Protein AF-A0A4Q0RXC5-F1 (afdb_monomer)

pLDDT: mean 86.07, std 11.67, range [44.0, 94.81]

Secondary structure (DSSP, 8-state):
-------SSHHHHHHHHHHHHHHHHHHHHHHHHHHHHHHHHHHTTPPPP--GGGEE--TT-SS-EE-HHHHHHHHHHHHHHHHHHHHHHHHHHHHHHHHHHHHHHHHHHT---

Structure (mmCIF, N/CA/C/O backbone):
data_AF-A0A4Q0RXC5-F1
#
_entry.id   AF-A0A4Q0RXC5-F1
#
loop_
_atom_site.group_PDB
_atom_site.id
_atom_site.type_symbol
_atom_site.label_atom_id
_atom_site.label_alt_id
_atom_site.label_comp_id
_atom_site.label_asym_id
_atom_site.label_entity_id
_atom_site.label_seq_id
_atom_site.pdbx_PDB_ins_code
_atom_site.Cartn_x
_atom_site.Cartn_y
_atom_site.Cartn_z
_atom_site.occupancy
_atom_site.B_iso_or_equiv
_atom_site.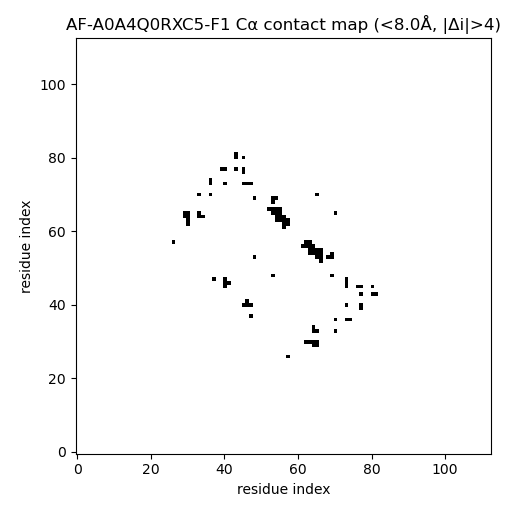auth_seq_id
_atom_site.auth_comp_id
_atom_site.auth_asym_id
_atom_site.auth_atom_id
_atom_site.pdbx_PDB_model_num
ATOM 1 N N . MET A 1 1 ? 36.896 13.696 -55.185 1.00 44.00 1 MET A N 1
ATOM 2 C CA . MET A 1 1 ? 37.020 12.922 -53.934 1.00 44.00 1 MET A CA 1
ATOM 3 C C . MET A 1 1 ? 35.949 13.465 -52.998 1.00 44.00 1 MET A C 1
ATOM 5 O O . M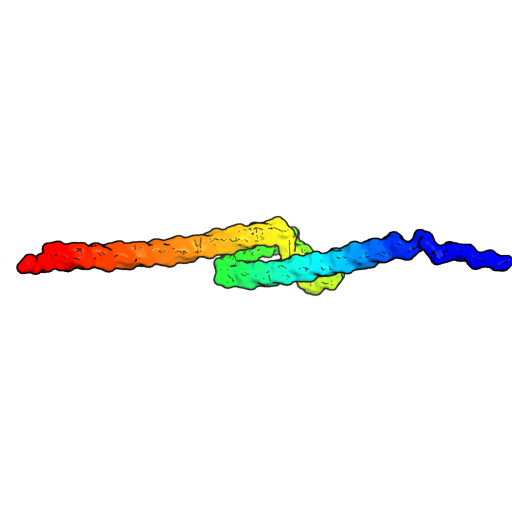ET A 1 1 ? 36.102 14.563 -52.490 1.00 44.00 1 MET A O 1
ATOM 9 N N . SER A 1 2 ? 34.780 12.820 -52.989 1.00 46.94 2 SER A N 1
ATOM 10 C CA . SER A 1 2 ? 33.531 13.335 -52.409 1.00 46.94 2 SER A CA 1
ATOM 11 C C . SER A 1 2 ? 33.327 12.707 -51.032 1.00 46.94 2 SER A C 1
ATOM 13 O O . SER A 1 2 ? 33.225 11.488 -50.931 1.00 46.94 2 SER A O 1
ATOM 15 N N . THR A 1 3 ? 33.316 13.524 -49.980 1.00 57.81 3 THR A N 1
ATOM 16 C CA . THR A 1 3 ? 32.896 13.119 -48.634 1.00 57.81 3 THR A CA 1
ATOM 17 C C . THR A 1 3 ? 31.373 13.158 -48.591 1.00 57.81 3 THR A C 1
ATOM 19 O O . THR A 1 3 ? 30.765 14.195 -48.319 1.00 57.81 3 THR A O 1
ATOM 22 N N . ALA A 1 4 ? 30.764 12.036 -48.958 1.00 50.75 4 ALA A N 1
ATOM 23 C CA . ALA A 1 4 ? 29.334 11.826 -48.849 1.00 50.75 4 ALA A CA 1
ATOM 24 C C . ALA A 1 4 ? 28.936 11.734 -47.366 1.00 50.75 4 ALA A C 1
ATOM 26 O O . ALA A 1 4 ? 29.325 10.803 -46.674 1.00 50.75 4 ALA A O 1
ATOM 27 N N . THR A 1 5 ? 28.185 12.736 -46.907 1.00 58.12 5 THR A N 1
ATOM 28 C CA . THR A 1 5 ? 26.997 12.615 -46.040 1.00 58.12 5 THR A CA 1
ATOM 29 C C . THR A 1 5 ? 26.864 11.337 -45.192 1.00 58.12 5 THR A C 1
ATOM 31 O O . THR A 1 5 ? 26.080 10.448 -45.521 1.00 58.12 5 THR A O 1
ATOM 34 N N . GLU A 1 6 ? 27.531 11.307 -44.040 1.00 54.81 6 GLU A N 1
ATOM 35 C CA . GLU A 1 6 ? 27.087 10.571 -42.849 1.00 54.81 6 GLU A CA 1
ATOM 36 C C . GLU A 1 6 ? 26.214 11.520 -42.016 1.00 54.81 6 GLU A C 1
ATOM 38 O O . GLU A 1 6 ? 26.715 12.350 -41.268 1.00 54.81 6 GLU A O 1
ATOM 43 N N . GLY A 1 7 ? 24.896 11.491 -42.207 1.00 54.16 7 GLY A N 1
ATOM 44 C CA . GLY A 1 7 ? 23.988 12.346 -41.423 1.00 54.16 7 GLY A CA 1
ATOM 45 C C . GLY A 1 7 ? 22.545 11.853 -41.340 1.00 54.16 7 GLY A C 1
ATOM 46 O O . GLY A 1 7 ? 21.685 12.559 -40.830 1.00 54.16 7 GLY A O 1
ATOM 47 N N . GLY A 1 8 ? 22.253 10.656 -41.863 1.00 54.47 8 GLY A N 1
ATOM 48 C CA . GLY A 1 8 ? 20.882 10.148 -42.013 1.00 54.47 8 GLY A CA 1
ATOM 49 C C . GLY A 1 8 ? 20.487 8.991 -41.089 1.00 54.47 8 GLY A C 1
ATOM 50 O O . GLY A 1 8 ? 19.344 8.556 -41.154 1.00 54.47 8 GLY A O 1
ATOM 51 N N . SER A 1 9 ? 21.399 8.474 -40.256 1.00 58.41 9 SER A N 1
ATOM 52 C CA . SER A 1 9 ? 21.199 7.218 -39.501 1.00 58.41 9 SER A CA 1
ATOM 53 C C . SER A 1 9 ? 21.062 7.386 -37.982 1.00 58.41 9 SER A C 1
ATOM 55 O O . SER A 1 9 ? 20.645 6.446 -37.316 1.00 58.41 9 SER A O 1
ATOM 57 N N . GLU A 1 10 ? 21.394 8.545 -37.408 1.00 60.94 10 GLU A N 1
ATOM 58 C CA . GLU A 1 10 ? 21.511 8.679 -35.943 1.00 60.94 10 GLU A CA 1
ATOM 59 C C . GLU A 1 10 ? 20.163 8.890 -35.233 1.00 60.94 10 GLU A C 1
ATOM 61 O O . GLU A 1 10 ? 19.938 8.362 -34.146 1.00 60.94 10 GLU A O 1
ATOM 66 N N . ALA A 1 11 ? 19.224 9.606 -35.858 1.00 63.53 11 ALA A N 1
ATOM 67 C CA . ALA A 1 11 ? 17.912 9.890 -35.271 1.00 63.53 11 ALA A CA 1
ATOM 68 C C . ALA A 1 11 ? 17.101 8.633 -34.860 1.00 63.53 11 ALA A C 1
ATOM 70 O O . ALA A 1 11 ? 16.600 8.608 -33.733 1.00 63.53 11 ALA A O 1
ATOM 71 N N . PRO A 1 12 ? 16.963 7.576 -35.691 1.00 75.19 12 PRO A N 1
ATOM 72 C CA . PRO A 1 12 ? 16.208 6.382 -35.298 1.00 75.19 12 PRO A CA 1
ATOM 73 C C . PRO A 1 12 ? 16.877 5.575 -34.175 1.00 75.19 12 PRO A C 1
ATOM 75 O O . PRO A 1 12 ? 16.177 4.949 -33.378 1.00 75.19 12 PRO A O 1
ATOM 78 N N . ASP A 1 13 ? 18.206 5.601 -34.069 1.00 82.12 13 ASP A N 1
ATOM 79 C CA . ASP A 1 13 ? 18.925 4.873 -33.020 1.00 82.12 13 ASP A CA 1
ATOM 80 C C . ASP A 1 13 ? 18.859 5.590 -31.668 1.00 82.12 13 ASP A C 1
ATOM 82 O O . ASP A 1 13 ? 18.697 4.933 -30.634 1.00 82.12 13 ASP A O 1
ATOM 86 N N . LEU A 1 14 ? 18.879 6.927 -31.669 1.00 82.44 14 LEU A N 1
ATOM 87 C CA . LEU A 1 14 ? 18.660 7.738 -30.468 1.00 82.44 14 LEU A CA 1
ATOM 88 C C . LEU A 1 14 ? 17.249 7.543 -29.898 1.00 82.44 14 LEU A C 1
ATOM 90 O O . LEU A 1 14 ? 17.106 7.363 -28.690 1.00 82.44 14 LEU A O 1
ATOM 94 N N . ILE A 1 15 ? 16.221 7.491 -30.755 1.00 86.38 15 ILE A N 1
ATOM 95 C CA . ILE A 1 15 ? 14.835 7.227 -30.330 1.00 86.38 15 ILE A CA 1
ATOM 96 C C . ILE A 1 15 ? 14.730 5.841 -29.683 1.00 86.38 15 ILE A C 1
ATOM 98 O O . ILE A 1 15 ? 14.240 5.717 -28.565 1.00 86.38 15 ILE A O 1
ATOM 102 N N . ARG A 1 16 ? 15.283 4.798 -30.315 1.00 85.31 16 ARG A N 1
ATOM 103 C CA . ARG A 1 16 ? 15.285 3.432 -29.756 1.00 85.31 16 ARG A CA 1
ATOM 104 C C . ARG A 1 16 ? 16.077 3.310 -28.454 1.00 85.31 16 ARG A C 1
ATOM 106 O O . ARG A 1 16 ? 15.793 2.434 -27.636 1.00 85.31 16 ARG A O 1
ATOM 113 N N . ALA A 1 17 ? 17.137 4.098 -28.283 1.00 84.69 17 ALA A N 1
ATOM 114 C CA . ALA A 1 17 ? 17.891 4.149 -27.033 1.00 84.69 17 ALA A CA 1
ATOM 115 C C . ALA A 1 17 ? 17.072 4.833 -25.928 1.00 84.69 17 ALA A C 1
ATOM 117 O O . ALA A 1 17 ? 17.007 4.318 -24.813 1.00 84.69 17 ALA A O 1
ATOM 118 N N . GLN A 1 18 ? 16.391 5.933 -26.258 1.00 87.69 18 GLN A N 1
ATOM 119 C CA . GLN A 1 18 ? 15.510 6.649 -25.340 1.00 87.69 18 GLN A CA 1
ATOM 120 C C . GLN A 1 18 ? 14.303 5.801 -24.919 1.00 87.69 18 GLN A C 1
ATOM 122 O O . GLN A 1 18 ? 14.016 5.705 -23.731 1.00 87.69 18 GLN A O 1
ATOM 127 N N . GLU A 1 19 ? 13.642 5.123 -25.859 1.00 87.56 19 GLU A N 1
ATOM 128 C CA . GLU A 1 19 ? 12.541 4.195 -25.577 1.00 87.56 19 GLU A CA 1
ATOM 129 C C . GLU A 1 19 ? 12.982 3.070 -24.636 1.00 87.56 19 GLU A C 1
ATOM 131 O O . GLU A 1 19 ? 12.293 2.761 -23.666 1.00 87.56 19 GLU A O 1
ATOM 136 N N . ARG A 1 20 ? 14.164 2.484 -24.872 1.00 85.06 20 ARG A N 1
ATOM 137 C CA . ARG A 1 20 ? 14.721 1.456 -23.981 1.00 85.06 20 ARG A CA 1
ATOM 138 C C . ARG A 1 20 ? 14.996 1.990 -22.578 1.00 85.06 20 ARG A C 1
ATOM 140 O O . ARG A 1 20 ? 14.700 1.290 -21.613 1.00 85.06 20 ARG A O 1
ATOM 147 N N . ALA A 1 21 ? 15.534 3.203 -22.457 1.00 85.56 21 ALA A N 1
ATOM 148 C C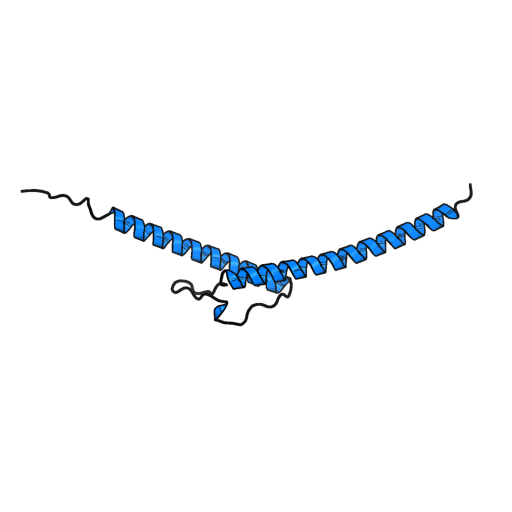A . ALA A 1 21 ? 15.778 3.831 -21.161 1.00 85.56 21 ALA A CA 1
ATOM 149 C C . ALA A 1 21 ? 14.467 4.106 -20.405 1.00 85.56 21 ALA A C 1
ATOM 151 O O . ALA A 1 21 ? 14.367 3.799 -19.219 1.00 85.56 21 ALA A O 1
ATOM 152 N N . LEU A 1 22 ? 13.438 4.607 -21.096 1.00 87.81 22 LEU A N 1
ATOM 153 C CA . LEU A 1 22 ? 12.115 4.829 -20.506 1.00 87.81 22 LEU A CA 1
ATOM 154 C C . LEU A 1 22 ? 11.496 3.521 -20.007 1.00 87.81 22 LEU A C 1
ATOM 156 O O . LEU A 1 22 ? 11.078 3.453 -18.856 1.00 87.81 22 LEU A O 1
ATOM 160 N N . MET A 1 23 ? 11.535 2.462 -20.820 1.00 84.69 23 MET A N 1
ATOM 161 C CA . MET A 1 23 ? 11.045 1.145 -20.407 1.00 84.69 23 MET A CA 1
ATOM 162 C C . MET A 1 23 ? 11.800 0.598 -19.188 1.00 84.69 23 MET A C 1
ATOM 164 O O . MET A 1 23 ? 11.199 -0.044 -18.330 1.00 84.69 23 MET A O 1
ATOM 168 N N . MET A 1 24 ? 13.114 0.821 -19.086 1.00 83.88 24 MET A N 1
ATOM 169 C CA . MET A 1 24 ? 13.878 0.416 -17.899 1.00 83.88 24 MET A CA 1
ATOM 170 C C . MET A 1 24 ? 13.396 1.156 -16.648 1.00 83.88 24 MET A C 1
ATOM 172 O O . MET A 1 24 ? 13.115 0.511 -15.641 1.00 83.88 24 MET A O 1
ATOM 176 N N . HIS A 1 25 ? 13.218 2.474 -16.728 1.00 87.69 25 HIS A N 1
ATOM 177 C CA . HIS A 1 25 ? 12.739 3.269 -15.597 1.00 87.69 25 HIS A CA 1
ATOM 178 C C . HIS A 1 25 ? 11.306 2.929 -15.185 1.00 87.69 25 HIS A C 1
ATOM 180 O O . HIS A 1 25 ? 11.011 2.862 -13.994 1.00 87.69 25 HIS A O 1
ATOM 186 N N . GLU A 1 26 ? 10.414 2.677 -16.141 1.00 85.88 26 GLU A N 1
ATOM 187 C CA . GLU A 1 26 ? 9.047 2.239 -15.842 1.00 85.88 26 GLU A CA 1
ATOM 188 C C . GLU A 1 26 ? 9.044 0.908 -15.081 1.00 85.88 26 GLU A C 1
ATOM 190 O O . GLU A 1 26 ? 8.383 0.792 -14.048 1.00 85.88 26 GLU A O 1
ATOM 195 N N . ASN A 1 27 ? 9.865 -0.057 -15.512 1.00 84.75 27 ASN A N 1
ATOM 196 C CA . ASN A 1 27 ? 10.017 -1.334 -14.813 1.00 84.75 27 ASN A CA 1
ATOM 197 C C . ASN A 1 27 ? 10.557 -1.161 -13.383 1.00 84.75 27 ASN A C 1
ATOM 199 O O . ASN A 1 27 ? 10.068 -1.812 -12.462 1.00 84.75 27 ASN A O 1
ATOM 203 N N . GLU A 1 28 ? 11.544 -0.285 -13.177 1.00 87.12 28 GLU A N 1
ATOM 204 C CA . GLU A 1 28 ? 12.085 0.010 -11.842 1.00 87.12 28 GLU A CA 1
ATOM 205 C C . GLU A 1 28 ? 11.021 0.624 -10.921 1.00 87.12 28 GLU A C 1
ATOM 207 O O . GLU A 1 28 ? 10.892 0.235 -9.757 1.00 87.12 28 GLU A O 1
ATOM 212 N N . ILE A 1 29 ? 10.223 1.557 -11.447 1.00 90.50 29 ILE A N 1
ATOM 213 C CA . ILE A 1 29 ? 9.133 2.198 -10.706 1.00 90.50 29 ILE A CA 1
ATOM 214 C C . ILE A 1 29 ? 8.071 1.169 -10.311 1.00 90.50 29 ILE A C 1
ATOM 216 O O . ILE A 1 29 ? 7.608 1.169 -9.166 1.00 90.50 29 ILE A O 1
ATOM 220 N N . ASP A 1 30 ? 7.675 0.291 -11.227 1.00 88.31 30 ASP A N 1
ATOM 221 C CA . ASP A 1 30 ? 6.641 -0.709 -10.960 1.00 88.31 30 ASP A CA 1
ATOM 222 C C . ASP A 1 30 ? 7.124 -1.810 -10.016 1.00 88.31 30 ASP A C 1
ATOM 224 O O . ASP A 1 30 ? 6.365 -2.264 -9.149 1.00 88.31 30 ASP A O 1
ATOM 228 N N . GLN A 1 31 ? 8.409 -2.155 -10.082 1.00 89.94 31 GLN A N 1
ATOM 229 C CA . GLN A 1 31 ? 9.050 -3.004 -9.090 1.00 89.94 31 GLN A CA 1
ATOM 230 C C . GLN A 1 31 ? 9.001 -2.365 -7.699 1.00 89.94 31 GLN A C 1
ATOM 232 O O . GLN A 1 31 ? 8.499 -2.986 -6.762 1.00 89.94 31 GLN A O 1
ATOM 237 N N . PHE A 1 32 ? 9.433 -1.109 -7.563 1.00 92.12 32 PHE A N 1
ATOM 238 C CA . PHE A 1 32 ? 9.400 -0.399 -6.283 1.00 92.12 32 PHE A CA 1
ATOM 239 C C . PHE A 1 32 ? 7.976 -0.292 -5.715 1.00 92.12 32 PHE A C 1
ATOM 241 O O . PHE A 1 32 ? 7.738 -0.540 -4.532 1.00 92.12 32 PHE A O 1
ATOM 248 N N . ARG A 1 33 ? 6.994 0.024 -6.567 1.00 91.75 33 ARG A N 1
ATOM 249 C CA . ARG A 1 33 ? 5.576 0.075 -6.178 1.00 91.75 33 ARG A CA 1
ATOM 250 C C . ARG A 1 33 ? 5.064 -1.273 -5.689 1.00 91.75 33 ARG A C 1
ATOM 252 O O . ARG A 1 33 ? 4.280 -1.308 -4.743 1.00 91.75 33 ARG A O 1
ATOM 259 N N . SER A 1 34 ? 5.473 -2.354 -6.339 1.00 92.94 34 SER A N 1
ATOM 260 C CA . SER A 1 34 ? 5.054 -3.705 -5.975 1.00 92.94 34 SER A CA 1
ATOM 261 C C . SER A 1 34 ? 5.664 -4.141 -4.650 1.00 92.94 34 SER A C 1
ATOM 263 O O . SER A 1 34 ? 4.940 -4.653 -3.803 1.00 92.94 34 SER A O 1
ATOM 265 N N . GLU A 1 35 ? 6.951 -3.865 -4.421 1.00 93.19 35 GLU A N 1
ATOM 266 C CA . GLU A 1 35 ? 7.613 -4.123 -3.136 1.00 93.19 35 GLU A CA 1
ATOM 267 C C . GLU A 1 35 ? 6.910 -3.386 -1.988 1.00 93.19 35 GLU A C 1
ATOM 269 O O . GLU A 1 35 ? 6.570 -3.993 -0.971 1.00 93.19 35 GLU A O 1
ATOM 274 N N . TRP A 1 36 ? 6.602 -2.101 -2.185 1.00 94.06 36 TRP A N 1
ATOM 275 C CA . TRP A 1 36 ? 5.860 -1.320 -1.197 1.00 94.06 36 TRP A CA 1
ATOM 276 C C . TRP A 1 36 ? 4.459 -1.892 -0.936 1.00 94.06 36 TRP A C 1
ATOM 278 O O . TRP A 1 36 ? 4.035 -1.986 0.214 1.00 94.06 36 TRP A O 1
ATOM 288 N N . LEU A 1 37 ? 3.734 -2.311 -1.980 1.00 93.38 37 LEU A N 1
ATOM 289 C CA . LEU A 1 37 ? 2.407 -2.915 -1.822 1.00 93.38 37 LEU A CA 1
ATOM 290 C C . LEU A 1 37 ? 2.446 -4.243 -1.074 1.00 93.38 37 LEU A C 1
ATOM 292 O O . LEU A 1 37 ? 1.564 -4.491 -0.260 1.00 93.38 37 LEU A O 1
ATOM 296 N N . VAL A 1 38 ? 3.457 -5.070 -1.324 1.00 94.06 38 VAL A N 1
ATOM 297 C CA . VAL A 1 38 ? 3.666 -6.328 -0.600 1.00 94.06 38 VAL A CA 1
ATOM 298 C C . VAL A 1 38 ? 3.907 -6.060 0.884 1.00 94.06 38 VAL A C 1
ATOM 300 O O . VAL A 1 38 ? 3.302 -6.717 1.731 1.00 94.06 38 VAL A O 1
ATOM 303 N N . GLU A 1 39 ? 4.717 -5.053 1.215 1.00 94.81 39 GLU A N 1
ATOM 304 C CA . GLU A 1 39 ? 4.939 -4.651 2.606 1.00 94.81 39 GLU A CA 1
ATOM 305 C C . GLU A 1 39 ? 3.645 -4.152 3.271 1.00 94.81 39 GLU A C 1
ATOM 307 O O . GLU A 1 39 ? 3.335 -4.528 4.404 1.00 94.81 39 GLU A O 1
ATOM 312 N N . GLN A 1 40 ? 2.857 -3.329 2.570 1.00 93.38 40 GLN A N 1
ATOM 313 C CA . GLN A 1 40 ? 1.569 -2.859 3.085 1.00 93.38 40 GLN A CA 1
ATOM 314 C C . GLN A 1 40 ? 0.569 -4.004 3.255 1.00 93.38 40 GLN A C 1
ATOM 316 O O . GLN A 1 40 ? -0.113 -4.062 4.274 1.00 93.38 40 GLN A O 1
ATOM 321 N N . ALA A 1 41 ? 0.500 -4.932 2.301 1.00 93.19 41 ALA A N 1
ATOM 322 C CA . ALA A 1 41 ? -0.369 -6.095 2.401 1.00 93.19 41 ALA A CA 1
ATOM 323 C C . ALA A 1 41 ? -0.008 -6.940 3.628 1.00 93.19 41 ALA A C 1
ATOM 325 O O . ALA A 1 41 ? -0.892 -7.313 4.390 1.00 93.19 41 ALA A O 1
ATOM 326 N N . TYR A 1 42 ? 1.287 -7.143 3.893 1.00 93.25 42 TYR A N 1
ATOM 327 C CA . TYR A 1 42 ? 1.740 -7.821 5.107 1.00 93.25 42 TYR A CA 1
ATOM 328 C C . TYR A 1 42 ? 1.331 -7.070 6.383 1.00 93.25 42 TYR A C 1
ATOM 330 O O . TYR A 1 42 ? 0.842 -7.680 7.331 1.00 93.25 42 TYR A O 1
ATOM 338 N N . ARG A 1 43 ? 1.484 -5.739 6.400 1.00 93.19 43 ARG A N 1
ATOM 339 C CA . ARG A 1 43 ? 1.127 -4.883 7.542 1.00 93.19 43 ARG A CA 1
ATOM 340 C C . ARG A 1 43 ? -0.364 -4.918 7.878 1.00 93.19 43 ARG A C 1
ATOM 342 O O . ARG A 1 43 ? -0.708 -4.896 9.052 1.00 93.19 43 ARG A O 1
ATOM 349 N N . TYR A 1 44 ? -1.217 -4.951 6.859 1.00 91.50 44 TYR A N 1
ATOM 350 C CA . TYR A 1 44 ? -2.675 -4.992 7.002 1.00 91.50 44 TYR A CA 1
ATOM 351 C C . TYR A 1 44 ? -3.247 -6.412 6.892 1.00 91.50 44 TYR A C 1
ATOM 353 O O . TYR A 1 44 ? -4.453 -6.569 6.759 1.00 91.50 44 TYR A O 1
ATOM 361 N N . HIS A 1 45 ? -2.398 -7.447 6.930 1.00 91.56 45 HIS A N 1
ATOM 362 C CA . HIS A 1 45 ? -2.790 -8.858 6.807 1.00 91.56 45 HIS A CA 1
ATOM 363 C C . HIS A 1 45 ? -3.659 -9.184 5.574 1.00 91.56 45 HIS A C 1
ATOM 365 O O . HIS A 1 45 ? -4.425 -10.147 5.574 1.00 91.56 45 HIS A O 1
ATOM 371 N N . VAL A 1 46 ? -3.504 -8.410 4.499 1.00 93.25 46 VAL A N 1
ATOM 372 C CA . VAL A 1 46 ? -4.209 -8.606 3.231 1.00 93.25 46 VAL A CA 1
ATOM 373 C C . VAL A 1 46 ? -3.573 -9.771 2.470 1.00 93.25 46 VAL A C 1
ATOM 375 O O . VAL A 1 46 ? -2.345 -9.815 2.334 1.00 93.25 46 VAL A O 1
ATOM 378 N N . PRO A 1 47 ? -4.371 -10.712 1.933 1.00 92.06 47 PRO A N 1
ATOM 379 C CA . PRO A 1 47 ? -3.842 -11.826 1.162 1.00 92.06 47 PRO A CA 1
ATOM 380 C C . PRO A 1 47 ? -3.186 -11.340 -0.134 1.00 92.06 47 PRO A C 1
ATOM 382 O O . PRO A 1 47 ? -3.764 -10.576 -0.908 1.00 92.06 47 PRO A O 1
ATOM 385 N N . LEU A 1 48 ? -1.974 -11.829 -0.391 1.00 92.62 48 LEU A N 1
ATOM 386 C CA . LEU A 1 48 ? -1.289 -11.609 -1.659 1.00 92.62 48 LEU A CA 1
ATOM 387 C C . LEU A 1 48 ? -1.748 -12.630 -2.706 1.00 92.62 48 LEU A C 1
ATOM 389 O O . LEU A 1 48 ? -2.044 -13.776 -2.359 1.00 92.62 48 LEU A O 1
ATOM 393 N N . PRO A 1 49 ? -1.788 -12.244 -3.991 1.00 91.75 49 PRO A N 1
ATOM 394 C CA . PRO A 1 49 ? -2.127 -13.171 -5.057 1.00 91.75 49 PRO A CA 1
ATOM 395 C C . PRO A 1 49 ? -1.044 -14.249 -5.194 1.00 91.75 49 PRO A C 1
ATOM 397 O O . PRO A 1 49 ? 0.140 -13.943 -5.345 1.00 91.75 49 PRO A O 1
ATOM 400 N N . THR A 1 50 ? -1.460 -15.515 -5.160 1.00 90.31 50 THR A N 1
ATOM 401 C CA . THR A 1 50 ? -0.585 -16.684 -5.361 1.00 90.31 50 THR A CA 1
ATOM 402 C C . THR A 1 50 ? -0.450 -17.083 -6.827 1.00 90.31 50 THR A C 1
ATOM 404 O O . THR A 1 50 ? 0.439 -17.858 -7.166 1.00 90.31 50 THR A O 1
ATOM 407 N N . ASP A 1 51 ? -1.334 -16.578 -7.687 1.00 92.00 51 ASP A N 1
ATOM 408 C CA . ASP A 1 51 ? -1.361 -16.918 -9.106 1.00 92.00 51 ASP A CA 1
ATOM 409 C C . ASP A 1 51 ? -0.152 -16.321 -9.825 1.00 92.00 51 ASP A C 1
ATOM 411 O O . ASP A 1 51 ? 0.062 -15.110 -9.779 1.00 92.00 51 ASP A O 1
ATOM 415 N N . GLU A 1 52 ? 0.605 -17.143 -10.554 1.00 87.56 52 GLU A N 1
ATOM 416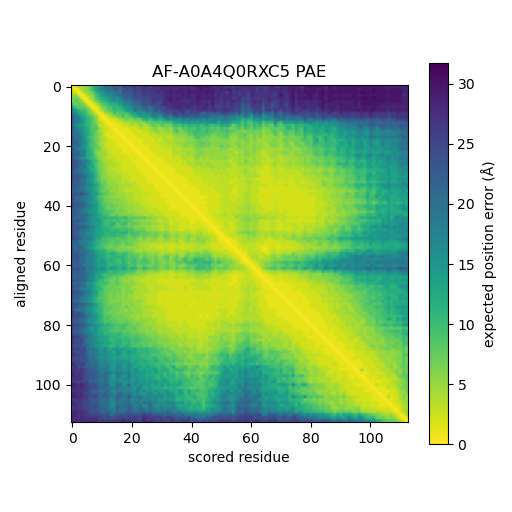 C CA . GLU A 1 52 ? 1.771 -16.677 -11.319 1.00 87.56 52 GLU A CA 1
ATOM 417 C C . GLU A 1 52 ? 1.401 -15.597 -12.346 1.00 87.56 52 GLU A C 1
ATOM 419 O O . GLU A 1 52 ? 2.184 -14.684 -12.585 1.00 87.56 52 GLU A O 1
ATOM 424 N N . SER A 1 53 ? 0.179 -15.628 -12.890 1.00 91.38 53 SER A N 1
ATOM 425 C CA . SER A 1 53 ? -0.324 -14.614 -13.827 1.00 91.38 53 SER A CA 1
ATOM 426 C C . SER A 1 53 ? -0.494 -13.226 -13.206 1.00 91.38 53 SER A C 1
ATOM 428 O O . SER A 1 53 ? -0.605 -12.243 -13.933 1.00 91.38 53 SER A O 1
ATOM 430 N N . ALA A 1 54 ? -0.535 -13.122 -11.875 1.00 91.25 54 ALA A N 1
ATOM 431 C CA . ALA A 1 54 ? -0.599 -11.847 -11.172 1.00 91.25 54 ALA A CA 1
ATOM 432 C C . ALA A 1 54 ? 0.772 -11.159 -11.073 1.00 91.25 54 ALA A C 1
ATOM 434 O O . ALA A 1 54 ? 0.828 -9.980 -10.709 1.00 91.25 54 ALA A O 1
ATOM 435 N N . TRP A 1 55 ? 1.849 -11.868 -11.422 1.00 93.06 55 TRP A N 1
ATOM 436 C CA . TRP A 1 55 ? 3.230 -11.429 -11.301 1.00 93.06 55 TRP A CA 1
ATOM 437 C C . TRP A 1 55 ? 3.900 -11.338 -12.674 1.00 93.06 55 TRP A C 1
ATOM 439 O O . TRP A 1 55 ? 3.823 -12.239 -13.504 1.00 93.06 55 TRP A O 1
ATOM 449 N N . ILE A 1 56 ? 4.598 -10.236 -12.909 1.00 91.00 56 ILE A N 1
ATOM 450 C CA . ILE A 1 56 ? 5.429 -10.015 -14.085 1.00 91.00 56 ILE A CA 1
ATOM 451 C C . ILE A 1 56 ? 6.867 -10.313 -13.686 1.00 91.00 56 ILE A C 1
ATOM 453 O O . ILE A 1 56 ? 7.387 -9.728 -12.735 1.00 91.00 56 ILE A O 1
ATOM 457 N N . ASN A 1 57 ? 7.511 -11.216 -14.425 1.00 87.50 57 ASN A N 1
ATOM 458 C CA . ASN A 1 57 ? 8.926 -11.522 -14.261 1.00 87.50 57 ASN A CA 1
ATOM 459 C C . ASN A 1 57 ? 9.725 -10.887 -15.417 1.00 87.50 57 ASN A C 1
ATOM 461 O O . ASN A 1 57 ? 9.802 -11.463 -16.509 1.00 87.50 57 ASN A O 1
ATOM 465 N N . PRO A 1 58 ? 10.239 -9.659 -15.242 1.00 80.56 58 PRO A N 1
ATOM 466 C CA . PRO A 1 58 ? 10.955 -8.948 -16.295 1.00 80.56 58 PRO A CA 1
ATOM 467 C C . PRO A 1 58 ? 12.263 -9.656 -16.660 1.00 80.56 58 PRO A C 1
ATOM 469 O O . PRO A 1 58 ? 13.042 -10.050 -15.802 1.00 80.56 58 PRO A O 1
ATOM 472 N N . ARG A 1 59 ? 12.580 -9.720 -17.959 1.00 77.75 59 ARG A N 1
ATOM 473 C CA . ARG A 1 59 ? 13.805 -10.371 -18.467 1.00 77.75 59 ARG A CA 1
ATOM 474 C C . ARG A 1 59 ? 15.108 -9.819 -17.866 1.00 77.75 59 ARG A C 1
ATOM 476 O O . ARG A 1 59 ? 16.112 -10.524 -17.850 1.00 77.75 59 ARG A O 1
ATOM 483 N N . TYR A 1 60 ? 15.102 -8.560 -17.429 1.00 72.62 60 TYR A N 1
ATOM 484 C CA . TYR A 1 60 ? 16.286 -7.831 -16.964 1.00 72.62 60 TYR A CA 1
ATOM 485 C C . TYR A 1 60 ? 16.255 -7.464 -15.476 1.00 72.62 60 TYR A C 1
ATOM 487 O O . TYR A 1 60 ? 17.181 -6.807 -15.012 1.00 72.62 60 TYR A O 1
ATOM 495 N N . SER A 1 61 ? 15.230 -7.873 -14.723 1.00 75.56 61 SER A N 1
ATOM 496 C CA . SER A 1 61 ? 15.213 -7.693 -13.268 1.00 75.56 61 SER A CA 1
ATOM 497 C C . SER A 1 61 ? 15.068 -9.043 -12.576 1.00 75.56 61 SER A C 1
ATOM 499 O O . SER A 1 61 ? 14.457 -9.976 -13.084 1.00 75.56 61 SER A O 1
ATOM 501 N N . THR A 1 62 ? 15.725 -9.170 -11.428 1.00 77.12 62 THR A N 1
ATOM 502 C CA . THR A 1 62 ? 15.761 -10.398 -10.629 1.00 77.12 62 THR A CA 1
ATOM 503 C C . THR A 1 62 ? 14.529 -10.568 -9.750 1.00 77.12 62 THR A C 1
ATOM 505 O O . THR A 1 62 ? 14.361 -11.628 -9.147 1.00 77.12 62 THR A O 1
ATOM 508 N N . LYS A 1 63 ? 13.676 -9.542 -9.649 1.00 84.19 63 LYS A N 1
ATOM 509 C CA . LYS A 1 63 ? 12.483 -9.563 -8.806 1.00 84.19 63 LYS A CA 1
ATOM 510 C C . LYS A 1 63 ? 11.226 -9.456 -9.656 1.00 84.19 63 LYS A C 1
ATOM 512 O O . LYS A 1 63 ? 11.096 -8.559 -10.488 1.00 84.19 63 LYS A O 1
ATOM 517 N N . ALA A 1 64 ? 10.287 -10.357 -9.390 1.00 87.88 64 ALA A N 1
ATOM 518 C CA . ALA A 1 64 ? 8.948 -10.262 -9.941 1.00 87.88 64 ALA A CA 1
ATOM 519 C C . ALA A 1 64 ? 8.194 -9.089 -9.297 1.00 87.88 64 ALA A C 1
ATOM 521 O O . ALA A 1 64 ? 8.356 -8.811 -8.107 1.00 87.88 64 ALA A O 1
ATOM 522 N N . TYR A 1 65 ? 7.359 -8.418 -10.081 1.00 91.69 65 TYR A N 1
ATOM 523 C CA . TYR A 1 65 ? 6.513 -7.319 -9.626 1.00 91.69 65 TYR A CA 1
ATOM 524 C C . TYR A 1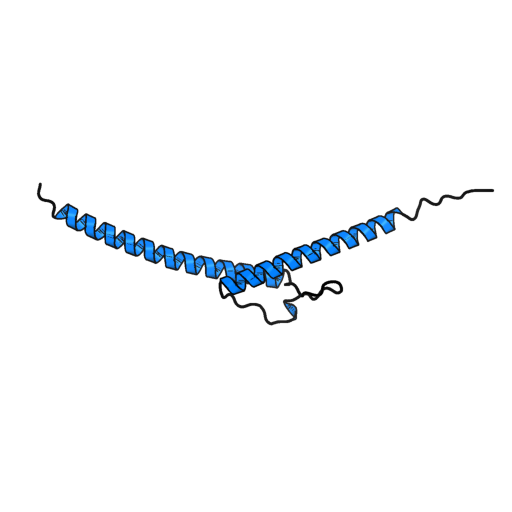 65 ? 5.055 -7.576 -10.010 1.00 91.69 65 TYR A C 1
ATOM 526 O O . TYR A 1 65 ? 4.771 -8.416 -10.858 1.00 91.69 65 TYR A O 1
ATOM 534 N N . LEU A 1 66 ? 4.105 -6.918 -9.350 1.00 92.19 66 LEU A N 1
ATOM 535 C CA . LEU A 1 66 ? 2.683 -7.163 -9.577 1.00 92.19 66 LEU A CA 1
ATOM 536 C C . LEU A 1 66 ? 2.248 -6.593 -10.928 1.00 92.19 66 LEU A C 1
ATOM 538 O O . LEU A 1 66 ? 2.623 -5.481 -11.299 1.00 92.19 66 LEU A O 1
ATOM 542 N N . THR A 1 67 ? 1.381 -7.322 -11.628 1.00 93.62 67 THR A N 1
ATOM 543 C CA . THR A 1 67 ? 0.645 -6.760 -12.766 1.00 93.62 67 THR A CA 1
ATOM 544 C C . THR A 1 67 ? -0.185 -5.548 -12.318 1.00 93.62 67 THR A C 1
ATOM 546 O O . THR A 1 67 ? -0.620 -5.489 -11.161 1.00 93.62 67 THR A O 1
ATOM 549 N N . PRO A 1 68 ? -0.480 -4.588 -13.213 1.00 90.56 68 PRO A N 1
ATOM 550 C CA . PRO A 1 68 ? -1.315 -3.433 -12.876 1.00 90.56 68 PRO A CA 1
ATOM 551 C C . PRO A 1 68 ? -2.688 -3.816 -12.299 1.00 90.56 68 PRO A C 1
ATOM 553 O O . PRO A 1 68 ? -3.186 -3.165 -11.375 1.00 90.56 68 PRO A O 1
ATOM 556 N N . GLU A 1 69 ? -3.283 -4.898 -12.804 1.00 92.50 69 GLU A N 1
ATOM 557 C CA . GLU A 1 69 ? -4.564 -5.426 -12.327 1.00 92.50 69 GLU A CA 1
ATOM 558 C C . GLU A 1 69 ? -4.446 -5.987 -10.906 1.00 92.50 69 GLU A C 1
ATOM 560 O O . GLU A 1 69 ? -5.202 -5.590 -10.014 1.00 92.50 69 GLU A O 1
ATOM 565 N N . ALA A 1 70 ? -3.445 -6.839 -10.656 1.00 93.25 70 ALA A N 1
ATOM 566 C CA . ALA A 1 70 ? -3.201 -7.403 -9.333 1.00 93.25 70 ALA A CA 1
ATOM 567 C C . ALA A 1 70 ? -2.841 -6.320 -8.306 1.00 93.25 70 ALA A C 1
ATOM 569 O O . ALA A 1 70 ? -3.363 -6.321 -7.193 1.00 93.25 70 ALA A O 1
ATOM 570 N N . ALA A 1 71 ? -2.015 -5.344 -8.689 1.00 93.25 71 ALA A N 1
ATOM 571 C CA . ALA A 1 71 ? -1.668 -4.207 -7.845 1.00 93.25 71 ALA A CA 1
ATOM 572 C C . ALA A 1 71 ? -2.902 -3.366 -7.478 1.00 93.25 71 ALA A C 1
ATOM 574 O O . ALA A 1 71 ? -3.019 -2.893 -6.346 1.00 93.25 71 ALA A O 1
ATOM 575 N N . THR A 1 72 ? -3.838 -3.184 -8.414 1.00 94.12 72 THR A N 1
ATOM 576 C CA . THR A 1 72 ? -5.093 -2.461 -8.162 1.00 94.12 72 THR A CA 1
ATOM 577 C C . THR A 1 72 ? -5.970 -3.208 -7.163 1.00 94.12 72 THR A C 1
ATOM 579 O O . THR A 1 72 ? -6.483 -2.586 -6.233 1.00 94.12 72 THR A O 1
ATOM 582 N N . LYS A 1 73 ? -6.075 -4.533 -7.302 1.00 93.69 73 LYS A N 1
ATOM 583 C CA . LYS A 1 73 ? -6.808 -5.386 -6.363 1.00 93.69 73 LYS A CA 1
ATOM 584 C C . LYS A 1 73 ? -6.197 -5.358 -4.958 1.00 93.69 73 LYS A C 1
ATOM 586 O O . LYS A 1 73 ? -6.886 -5.066 -3.991 1.00 93.69 73 LYS A O 1
ATOM 591 N N . VAL A 1 74 ? -4.881 -5.533 -4.835 1.00 93.94 74 VAL A N 1
ATOM 592 C CA . VAL A 1 74 ? -4.206 -5.467 -3.525 1.00 93.94 74 VAL A CA 1
ATOM 593 C C . VAL A 1 74 ? -4.418 -4.095 -2.871 1.00 93.94 74 VAL A C 1
ATOM 595 O O . VAL A 1 74 ? -4.689 -4.005 -1.677 1.00 93.94 74 VAL A O 1
ATOM 598 N N . ARG A 1 75 ? -4.380 -3.004 -3.649 1.00 93.56 75 ARG A N 1
ATOM 599 C CA . ARG A 1 75 ? -4.703 -1.659 -3.141 1.00 93.56 75 ARG A CA 1
ATOM 600 C C . ARG A 1 75 ? -6.147 -1.522 -2.668 1.00 93.56 75 ARG A C 1
ATOM 602 O O . ARG A 1 75 ? -6.367 -0.825 -1.677 1.00 93.56 75 ARG A O 1
ATOM 609 N N . SER A 1 76 ? -7.124 -2.094 -3.377 1.00 94.44 76 SER A N 1
ATOM 610 C CA . SER A 1 76 ? -8.519 -2.037 -2.923 1.00 94.44 76 SER A CA 1
ATOM 611 C C . SER A 1 76 ? -8.698 -2.790 -1.615 1.00 94.44 76 SER A C 1
ATOM 613 O O . SER A 1 76 ? -9.348 -2.270 -0.711 1.00 94.44 76 SER A O 1
ATOM 615 N N . ASP A 1 77 ? -8.053 -3.945 -1.493 1.00 92.38 77 ASP A N 1
ATOM 616 C CA . ASP A 1 77 ? -8.168 -4.807 -0.323 1.00 92.38 77 ASP A CA 1
ATOM 617 C C . ASP A 1 77 ? -7.500 -4.152 0.901 1.00 92.38 77 ASP A C 1
ATOM 619 O O . ASP A 1 77 ? -8.114 -4.055 1.961 1.00 92.38 77 ASP A O 1
ATOM 623 N N . ILE A 1 78 ? -6.319 -3.536 0.735 1.00 93.94 78 ILE A N 1
ATOM 624 C CA . ILE A 1 78 ? -5.671 -2.718 1.782 1.00 93.94 78 ILE A CA 1
ATOM 625 C C . ILE A 1 78 ? -6.577 -1.575 2.253 1.00 93.94 78 ILE A C 1
ATOM 627 O O . ILE A 1 78 ? -6.676 -1.311 3.451 1.00 93.94 78 ILE A O 1
ATOM 631 N N . ARG A 1 79 ? -7.250 -0.876 1.332 1.00 93.56 79 ARG A N 1
ATOM 632 C CA . ARG A 1 79 ? -8.167 0.216 1.703 1.00 93.56 79 ARG A CA 1
ATOM 633 C C . ARG A 1 79 ? -9.397 -0.290 2.451 1.00 93.56 79 ARG A C 1
ATOM 635 O O . ARG A 1 79 ? -9.906 0.433 3.306 1.00 93.56 79 ARG A O 1
ATOM 642 N N . ALA A 1 80 ? -9.884 -1.484 2.121 1.00 93.25 80 ALA A N 1
ATOM 643 C CA . ALA A 1 80 ? -11.006 -2.096 2.817 1.00 93.25 80 ALA A CA 1
ATOM 644 C C . ALA A 1 80 ? -10.637 -2.419 4.273 1.00 93.25 80 ALA A C 1
ATOM 646 O O . ALA A 1 80 ? -11.363 -2.003 5.174 1.00 93.25 80 ALA A O 1
ATOM 647 N N . GLU A 1 81 ? -9.479 -3.044 4.503 1.00 91.62 81 GLU A N 1
ATOM 648 C CA . GLU A 1 81 ? -8.999 -3.359 5.858 1.00 91.62 81 GLU A CA 1
ATOM 649 C C . GLU A 1 81 ? -8.719 -2.096 6.682 1.00 91.62 81 GLU A C 1
ATOM 651 O O . GLU A 1 81 ? -9.201 -1.960 7.804 1.00 91.62 81 GLU A O 1
ATOM 656 N N . GLN A 1 82 ? -8.054 -1.091 6.098 1.00 91.88 82 GLN A N 1
ATOM 657 C CA . GLN A 1 82 ? -7.839 0.202 6.767 1.00 91.88 82 GLN A CA 1
ATOM 658 C C . GLN A 1 82 ? -9.148 0.858 7.214 1.00 91.88 82 GLN A C 1
ATOM 660 O O . GLN A 1 82 ? -9.220 1.473 8.281 1.00 91.88 82 GLN A O 1
ATOM 665 N N . LYS A 1 83 ? -10.186 0.760 6.380 1.00 92.69 83 LYS A N 1
ATOM 666 C CA . LYS A 1 83 ? -11.50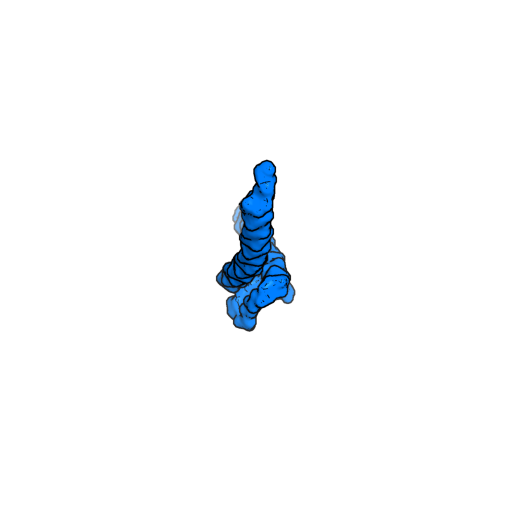0 1.303 6.702 1.00 92.69 83 LYS A CA 1
ATOM 667 C C . LYS A 1 83 ? -12.165 0.506 7.823 1.00 92.69 83 LYS A C 1
ATOM 669 O O . LYS A 1 83 ? -12.731 1.128 8.717 1.00 92.69 83 LYS A O 1
ATOM 674 N N . ALA A 1 84 ? -12.069 -0.822 7.805 1.00 91.38 84 ALA A N 1
ATOM 675 C CA . ALA A 1 84 ? -12.605 -1.677 8.860 1.00 91.38 84 ALA A CA 1
ATOM 676 C C . ALA A 1 84 ? -11.941 -1.388 10.220 1.00 91.38 84 ALA A C 1
ATOM 678 O O . ALA A 1 84 ? -12.639 -1.192 11.217 1.00 91.38 84 A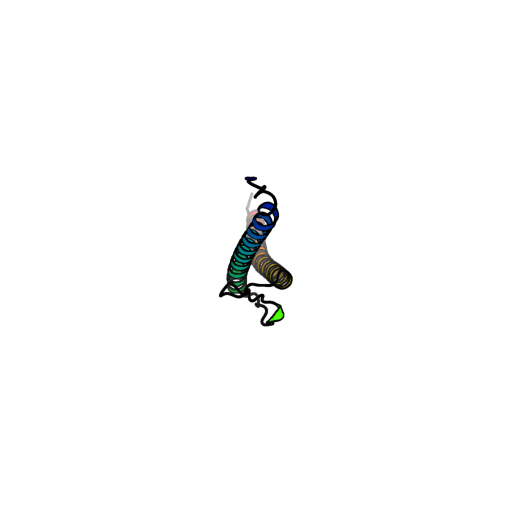LA A O 1
ATOM 679 N N . ASP A 1 85 ? -10.613 -1.254 10.249 1.00 90.25 85 ASP A N 1
ATOM 680 C CA . ASP A 1 85 ? -9.855 -0.873 11.447 1.00 90.25 85 ASP A CA 1
ATOM 681 C C . ASP A 1 85 ? -10.275 0.501 11.979 1.00 90.25 85 ASP A C 1
ATOM 683 O O . ASP A 1 85 ? -10.480 0.694 13.185 1.00 90.25 85 ASP A O 1
ATOM 687 N N . TRP A 1 86 ? -10.437 1.469 11.074 1.00 92.50 86 TRP A N 1
ATOM 688 C CA . TRP A 1 86 ? -10.894 2.803 11.437 1.00 92.50 86 TRP A CA 1
ATOM 689 C C . TRP A 1 86 ? -12.317 2.790 11.996 1.00 92.50 86 TRP A C 1
ATOM 691 O O . TRP A 1 86 ? -12.566 3.402 13.032 1.00 92.50 86 TRP A O 1
ATOM 701 N N . GLU A 1 87 ? -13.250 2.091 11.349 1.00 91.94 87 GLU A N 1
ATOM 702 C CA . GLU A 1 87 ? -14.636 1.963 11.812 1.00 91.94 87 GLU A CA 1
ATOM 703 C C . GLU A 1 87 ? -14.704 1.303 13.190 1.00 91.94 87 GLU A C 1
ATOM 705 O O . GLU A 1 87 ? -15.432 1.768 14.072 1.00 91.94 87 GLU A O 1
ATOM 710 N N . TYR A 1 88 ? -13.895 0.269 13.412 1.00 91.06 88 TYR A N 1
ATOM 711 C CA . TYR A 1 88 ? -13.775 -0.385 14.706 1.00 91.06 88 TYR A CA 1
ATOM 712 C C . TYR A 1 88 ? -13.295 0.575 15.801 1.00 91.06 88 TYR A C 1
ATOM 714 O O . TYR A 1 88 ? -13.879 0.632 16.891 1.00 91.06 88 TYR A O 1
ATOM 722 N N . TRP A 1 89 ? -12.253 1.360 15.517 1.00 92.62 89 TRP A N 1
ATOM 723 C CA . TRP A 1 89 ? -11.742 2.353 16.457 1.00 92.62 89 TRP A CA 1
ATOM 724 C C . TRP A 1 89 ? -12.745 3.491 16.693 1.00 92.62 89 TRP A C 1
ATOM 726 O O . TRP A 1 89 ? -13.022 3.840 17.842 1.00 92.62 89 TRP A O 1
ATOM 736 N N . ALA A 1 90 ? -13.355 4.016 15.630 1.00 92.88 90 ALA A N 1
ATOM 737 C CA . ALA A 1 90 ? -14.352 5.078 15.698 1.00 92.88 90 ALA A CA 1
ATOM 738 C C . ALA A 1 90 ? -15.553 4.664 16.558 1.00 92.88 90 ALA A C 1
ATOM 740 O O . ALA A 1 90 ? -15.945 5.405 17.457 1.00 92.88 90 ALA A O 1
ATOM 741 N N . ASN A 1 91 ? -16.080 3.451 16.362 1.00 91.94 91 ASN A N 1
ATOM 742 C CA . ASN A 1 91 ? -17.209 2.942 17.140 1.00 91.94 91 ASN A CA 1
ATOM 743 C C . ASN A 1 91 ? -16.885 2.862 18.644 1.00 91.94 91 ASN A C 1
ATOM 745 O O . ASN A 1 91 ? -17.701 3.228 19.491 1.00 91.94 91 ASN A O 1
ATOM 749 N N . ARG A 1 92 ? -15.657 2.459 18.998 1.00 92.56 92 ARG A N 1
ATOM 750 C CA . ARG A 1 92 ? -15.189 2.447 20.395 1.00 92.56 92 ARG A CA 1
ATOM 751 C C . ARG A 1 92 ? -15.115 3.845 20.998 1.00 92.56 92 ARG A C 1
ATOM 753 O O . ARG A 1 92 ? -15.543 4.033 22.137 1.00 92.56 92 ARG A O 1
ATOM 760 N N . VAL A 1 93 ? -14.603 4.823 20.251 1.00 93.62 93 VAL A N 1
ATOM 761 C CA . VAL A 1 93 ? -14.551 6.219 20.707 1.00 93.62 93 VAL A CA 1
ATOM 762 C C . VAL A 1 93 ? -15.957 6.783 20.900 1.00 93.62 93 VAL A C 1
ATOM 764 O O . VAL A 1 93 ? -16.233 7.383 21.938 1.00 93.62 93 VAL A O 1
ATOM 767 N N . THR A 1 94 ? -16.867 6.549 19.952 1.00 93.81 94 THR A N 1
ATOM 768 C CA . THR A 1 94 ? -18.264 6.991 20.056 1.00 93.81 94 THR A CA 1
ATOM 769 C C . THR A 1 94 ? -18.956 6.386 21.273 1.00 93.81 94 THR A C 1
ATOM 771 O O . THR A 1 94 ? -19.610 7.111 22.022 1.00 93.81 94 THR A O 1
ATOM 774 N N . LEU A 1 95 ? -18.771 5.086 21.522 1.00 93.06 95 LEU A N 1
ATOM 775 C CA . LEU A 1 95 ? -19.331 4.416 22.695 1.00 93.06 95 LEU A CA 1
ATOM 776 C C . LEU A 1 95 ? -18.774 5.000 24.004 1.00 93.06 95 LEU A C 1
ATOM 778 O O . LEU A 1 95 ? -19.539 5.290 24.924 1.00 93.06 95 LEU A O 1
ATOM 782 N N . GLY A 1 96 ? -17.460 5.239 24.071 1.00 92.69 96 GLY A N 1
ATOM 783 C CA . GLY A 1 96 ? -16.820 5.870 25.227 1.00 92.69 96 GLY A CA 1
ATOM 784 C C . GLY A 1 96 ? -17.345 7.282 25.499 1.00 92.69 96 GLY A C 1
ATOM 785 O O . GLY A 1 96 ? -17.714 7.601 26.629 1.00 92.69 96 GLY A O 1
ATOM 786 N N . LEU A 1 97 ? -17.452 8.115 24.461 1.00 93.44 97 LEU A N 1
ATOM 787 C CA . LEU A 1 97 ? -17.999 9.470 24.573 1.00 93.44 97 LEU A CA 1
ATOM 788 C C . LEU A 1 97 ? -19.472 9.469 24.988 1.00 93.44 97 LEU A C 1
ATOM 790 O O . LEU A 1 97 ? -19.861 10.273 25.834 1.00 93.44 97 LEU A O 1
ATOM 794 N N . GLY A 1 98 ? -20.281 8.554 24.446 1.00 93.00 98 GLY A N 1
ATOM 795 C CA . GLY A 1 98 ? -21.682 8.398 24.835 1.00 93.00 98 GLY A CA 1
ATOM 796 C C . GLY A 1 98 ? -21.832 8.043 26.315 1.00 93.00 98 GLY A C 1
ATOM 797 O O . GLY A 1 98 ? -22.654 8.634 27.017 1.00 93.00 98 GLY A O 1
ATOM 798 N N . MET A 1 99 ? -20.987 7.141 26.820 1.00 93.50 99 MET A N 1
ATOM 799 C CA . MET A 1 99 ? -20.989 6.753 28.231 1.00 93.50 99 MET A CA 1
ATOM 800 C C . MET A 1 99 ? -20.584 7.917 29.145 1.00 93.50 99 MET A C 1
ATOM 802 O O . MET A 1 99 ? -21.266 8.194 30.131 1.00 93.50 99 MET A O 1
ATOM 806 N N . ILE A 1 100 ? -19.523 8.649 28.788 1.00 93.62 100 ILE A N 1
ATOM 807 C CA . ILE A 1 100 ? -19.073 9.838 29.527 1.00 93.62 100 ILE A CA 1
ATOM 808 C C . ILE A 1 100 ? -20.170 10.910 29.540 1.00 93.62 100 ILE A C 1
ATOM 810 O O . ILE A 1 100 ? -20.523 11.423 30.603 1.00 93.62 100 ILE A O 1
ATOM 814 N N . GLY A 1 101 ? -20.755 11.215 28.379 1.00 91.94 101 GLY A N 1
ATOM 815 C CA . GLY A 1 101 ? -21.848 12.178 28.255 1.00 91.94 101 GLY A CA 1
ATOM 816 C C . GLY A 1 101 ? -23.063 11.796 29.102 1.00 91.94 101 GLY A C 1
ATOM 817 O O . GLY A 1 101 ? -23.620 12.648 29.793 1.00 91.94 101 GLY A O 1
ATOM 818 N N . SER A 1 102 ? -23.425 10.509 29.126 1.00 92.50 102 SER A N 1
ATOM 819 C CA . SER A 1 102 ? -24.508 9.997 29.971 1.00 92.50 102 SER A CA 1
ATOM 820 C C . SER A 1 102 ? -24.235 10.220 31.461 1.00 92.50 102 SER A C 1
ATOM 822 O O . SER A 1 102 ? -25.134 10.648 32.183 1.00 92.50 102 SER A O 1
ATOM 824 N N . ILE A 1 103 ? -23.012 9.962 31.937 1.00 92.00 103 ILE A N 1
ATOM 825 C CA . ILE A 1 103 ? -22.642 10.163 33.349 1.00 92.00 103 ILE A CA 1
ATOM 826 C C . ILE A 1 103 ? -22.739 11.646 33.723 1.00 92.00 103 ILE A C 1
ATOM 828 O O . ILE A 1 103 ? -23.349 11.985 34.738 1.00 92.00 103 ILE A O 1
ATOM 832 N N . PHE A 1 104 ? -22.192 12.539 32.893 1.00 91.75 104 PHE A N 1
ATOM 833 C CA . PHE A 1 104 ? -22.278 13.981 33.136 1.00 91.75 104 PHE A CA 1
ATOM 834 C C . PHE A 1 104 ? -23.720 14.493 33.121 1.00 91.75 104 PHE A C 1
ATOM 836 O O . PHE A 1 104 ? -24.073 15.312 33.969 1.00 91.75 104 PHE A O 1
ATOM 843 N N . GLY A 1 105 ? -24.564 13.993 32.215 1.00 90.06 105 GLY A N 1
ATOM 844 C CA . GLY A 1 105 ? -25.986 14.340 32.178 1.00 90.06 105 GLY A CA 1
ATOM 845 C C . GLY A 1 105 ? -26.713 13.961 33.472 1.00 90.06 105 GLY A C 1
ATOM 846 O O . GLY A 1 105 ? -27.431 14.783 34.040 1.00 90.06 105 GLY A O 1
ATOM 847 N N . VAL A 1 106 ? -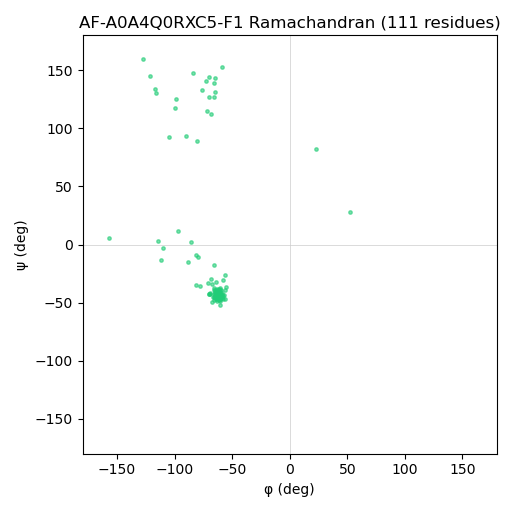26.468 12.751 33.985 1.00 89.50 106 VAL A N 1
ATOM 848 C CA . VAL A 1 106 ? -27.045 12.280 35.254 1.00 89.50 106 VAL A CA 1
ATOM 849 C C . VAL A 1 106 ? -26.532 13.106 36.440 1.00 89.50 106 VAL A C 1
ATOM 851 O O . VAL A 1 106 ? -27.328 13.561 37.258 1.00 89.50 106 VAL A O 1
ATOM 854 N N . LEU A 1 107 ? -25.224 13.365 36.528 1.00 89.69 107 LEU A N 1
ATOM 855 C CA . LEU A 1 107 ? -24.655 14.183 37.607 1.00 89.69 107 LEU A CA 1
ATOM 856 C C . LEU A 1 107 ? -25.175 15.628 37.587 1.00 89.69 107 LEU A C 1
ATOM 858 O O . LEU A 1 107 ? -25.432 16.198 38.646 1.00 89.69 107 LEU A O 1
ATOM 862 N N . ALA A 1 108 ? -25.355 16.219 36.404 1.00 89.81 108 ALA A N 1
ATOM 863 C CA . ALA A 1 108 ? -25.928 17.554 36.261 1.00 89.81 108 ALA A CA 1
ATOM 864 C C . ALA A 1 108 ? -27.401 17.601 36.699 1.00 89.81 108 ALA A C 1
ATOM 866 O O . ALA A 1 108 ? -27.809 18.572 37.330 1.00 89.81 108 ALA A O 1
ATOM 867 N N . TYR A 1 109 ? -28.178 16.549 36.418 1.00 89.31 109 TYR A N 1
ATOM 868 C CA . TYR A 1 109 ? -29.573 16.436 36.855 1.00 89.31 109 TYR A CA 1
ATOM 869 C C . TYR A 1 109 ? -29.712 16.407 38.384 1.00 89.31 109 TYR A C 1
ATOM 871 O O . TYR A 1 109 ? -30.605 17.047 38.935 1.00 89.31 109 TYR A O 1
ATOM 879 N N . PHE A 1 110 ? -28.811 15.707 39.078 1.00 88.12 110 PHE A N 1
ATOM 880 C CA . PHE A 1 110 ? -28.831 15.600 40.540 1.00 88.12 110 PHE A CA 1
ATOM 881 C C . PHE A 1 110 ? -28.123 16.747 41.266 1.00 88.12 110 PHE A C 1
ATOM 883 O O . PHE A 1 110 ? -28.051 16.727 42.496 1.00 88.12 110 PHE A O 1
ATOM 890 N N . LYS A 1 111 ? -27.600 17.750 40.551 1.00 76.75 111 LYS A N 1
ATOM 891 C CA . LYS A 1 111 ? -26.948 18.892 41.191 1.00 76.75 111 LYS A CA 1
ATOM 892 C C . LYS A 1 111 ? -28.015 19.768 41.874 1.00 76.75 111 LYS A C 1
ATOM 894 O O . LYS A 1 111 ? -28.859 20.329 41.173 1.00 76.75 111 LYS A O 1
ATOM 899 N N . PRO A 1 112 ? -28.018 19.887 43.216 1.00 72.81 112 PRO A N 1
ATOM 900 C CA . PRO A 1 112 ? -28.969 20.749 43.909 1.00 72.81 112 PRO A CA 1
ATOM 901 C C . PRO A 1 112 ? -28.708 22.217 43.541 1.00 72.81 112 PRO A C 1
ATOM 903 O O . PRO A 1 112 ? -27.555 22.600 43.321 1.00 72.81 112 PRO A O 1
ATOM 906 N N . LYS A 1 113 ? -29.790 22.998 43.422 1.00 63.84 113 LYS A N 1
ATOM 907 C CA . LYS A 1 113 ? -29.745 24.441 43.137 1.00 63.84 113 LYS A CA 1
ATOM 908 C C . LYS A 1 113 ? -29.011 25.213 44.226 1.00 63.84 113 LYS A C 1
ATOM 910 O O . LYS A 1 113 ? -29.241 24.892 45.412 1.00 63.84 113 LYS A O 1
#

Radius of gyration: 29.15 Å; Cα contacts (8 Å, |Δi|>4): 54; chains: 1; bounding box: 67×41×98 Å

Solvent-accessible surface area (backbone atoms only — not comparable to full-atom values): 6626 Å² total; per-residue (Å²): 139,81,87,75,84,89,80,86,68,60,70,68,53,52,50,56,52,50,53,52,52,52,54,50,51,52,51,53,50,47,37,53,53,30,55,52,48,52,53,49,23,61,74,65,71,42,82,75,83,82,55,67,87,37,45,42,73,50,96,88,49,97,62,67,21,51,30,75,68,47,47,49,51,51,51,52,51,45,52,51,47,55,47,52,56,48,50,56,52,50,53,52,51,52,52,53,51,50,51,54,51,50,52,52,52,53,54,58,69,70,53,80,132

Mean predicted aligned error: 10.02 Å

Nearest PDB structures (foldseek):
  2zqm-assembly1_A  TM=3.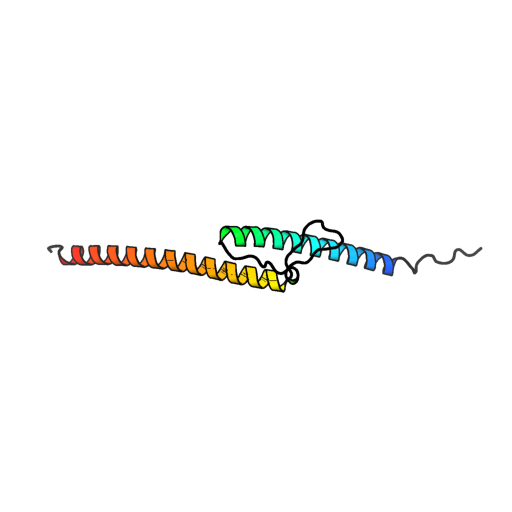524E-01  e=1.726E+00  Thermococcus sp. JCM 11816
  6nr8-assembly1_4  TM=3.460E-01  e=1.411E+00  Homo sapiens
  6nrc-assembly1_4  TM=3.212E-01  e=1.411E+00  Homo sapiens
  6nrd-assembly1_4  TM=3.090E-01  e=1.726E+00  Homo sapiens
  6nr8-assembly1_1  TM=3.920E-01  e=4.727E+00  Homo sapiens

Organism: NCBI:txid1325118

Sequence (113 aa):
MSTATEGGSEAPDLIRAQERALMMHENEIDQFRSEWLVEQAYRYHVPLPTDESAWINPRYSTKAYLTPEAATKVRSDIRAEQKADWEYWANRVTLGLGMIGSIFGVLAYFKPK

Foldseek 3Di:
DDPDDPPPPVVVVVVVVVVVVVVVVVVVVQQVLQVVLVVLCVVLVNDQDPDCVQWDDDPPDPDIGGDPVSSVVSVVRSVVSVVVVVVVVVVVVVVVVVVVVVVVVVVVVPDDD